Protein AF-A0A2V7DQS2-F1 (afdb_monomer_lite)

Radius of gyration: 20.23 Å; chains: 1; bounding box: 39×22×58 Å

Sequence (74 aa):
MDARPDPDALLVRVQEEEARRRRGKLKVFFGAAAGVGKTYAMLEAAREQRDDGVDVVVGFVETHGRVETEALLQ

Foldseek 3Di:
DPDDDDPVVVVVVVVVVVVVVPDDDDDAQDDDDPPPCSLVVVLVVQVVCVVVVDDGDDPDDDPVPPPSSVVSVD

pLDDT: mean 92.84, std 7.08, range [48.0, 97.69]

Secondary structure (DSSP, 8-state):
---PPPHHHHHHHHHHHHHHHHS--------SSTTSSHHHHHHHHHHHHHHTT-----S----TT-HHHHGGG-

Structure (mmCIF, N/CA/C/O backbone):
data_AF-A0A2V7DQS2-F1
#
_entry.id   AF-A0A2V7DQS2-F1
#
loop_
_atom_site.group_PDB
_atom_site.id
_atom_site.type_symbol
_atom_site.label_atom_id
_atom_site.label_alt_id
_atom_site.label_comp_id
_atom_site.label_asym_id
_atom_site.label_entity_id
_atom_site.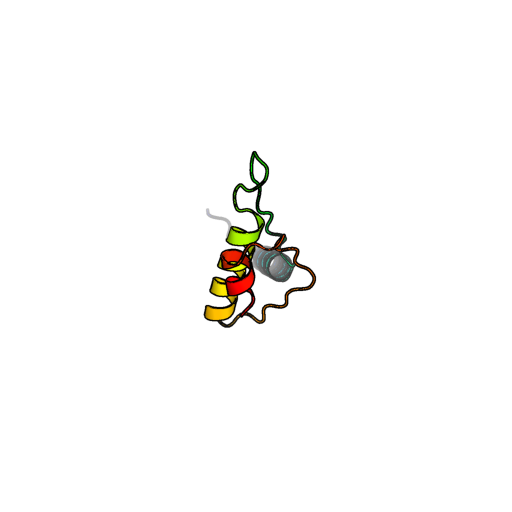label_seq_id
_atom_site.pdbx_PDB_ins_code
_atom_site.Cartn_x
_atom_site.Cartn_y
_atom_site.Cartn_z
_atom_site.occupancy
_atom_site.B_iso_or_equiv
_atom_site.auth_seq_id
_atom_site.auth_comp_id
_atom_site.auth_asym_id
_atom_site.auth_atom_id
_atom_site.pdbx_PDB_model_num
ATOM 1 N N . MET A 1 1 ? 26.383 11.314 -39.553 1.00 48.00 1 MET A N 1
ATOM 2 C CA . MET A 1 1 ? 25.518 10.217 -40.030 1.00 48.00 1 MET A CA 1
ATOM 3 C C . MET A 1 1 ? 25.023 9.503 -38.794 1.00 48.00 1 MET A C 1
ATOM 5 O O . MET A 1 1 ? 25.841 8.883 -38.128 1.00 48.00 1 MET A O 1
ATOM 9 N N . ASP A 1 2 ? 23.749 9.676 -38.442 1.00 67.06 2 ASP A N 1
ATOM 10 C CA . ASP A 1 2 ? 23.139 8.893 -37.366 1.00 67.06 2 ASP A CA 1
ATOM 11 C C . ASP A 1 2 ? 23.180 7.423 -37.776 1.00 67.06 2 ASP A C 1
ATOM 13 O O . ASP A 1 2 ? 22.566 7.023 -38.769 1.00 67.06 2 ASP A O 1
ATOM 17 N N . ALA A 1 3 ? 23.976 6.631 -37.063 1.00 80.44 3 ALA A N 1
ATOM 18 C CA . ALA A 1 3 ? 24.003 5.195 -37.259 1.00 80.44 3 ALA A CA 1
ATOM 19 C C . ALA A 1 3 ? 22.643 4.657 -36.815 1.00 80.44 3 ALA A C 1
ATOM 21 O O . ALA A 1 3 ? 22.288 4.748 -35.638 1.00 80.44 3 ALA A O 1
ATOM 22 N N . ARG A 1 4 ? 21.864 4.133 -37.769 1.00 83.12 4 ARG A N 1
ATOM 23 C CA . ARG A 1 4 ? 20.595 3.470 -37.469 1.00 83.12 4 ARG A CA 1
ATOM 24 C C . ARG A 1 4 ? 20.870 2.395 -36.409 1.00 83.12 4 ARG A C 1
ATOM 26 O O . ARG A 1 4 ? 21.718 1.538 -36.663 1.00 83.12 4 ARG A O 1
ATOM 33 N N . PRO A 1 5 ? 20.206 2.443 -35.242 1.00 83.25 5 PRO A N 1
ATOM 34 C CA . PRO A 1 5 ? 20.415 1.445 -34.208 1.00 83.25 5 PRO A CA 1
ATOM 35 C C . PRO A 1 5 ? 20.071 0.057 -34.746 1.00 83.25 5 PRO A C 1
ATOM 37 O O . PRO A 1 5 ? 19.115 -0.103 -35.510 1.00 83.25 5 PRO A O 1
ATOM 40 N N . ASP A 1 6 ? 20.875 -0.923 -34.344 1.00 92.06 6 ASP A N 1
ATOM 41 C CA . ASP A 1 6 ? 20.676 -2.329 -34.672 1.00 92.06 6 ASP A CA 1
ATOM 42 C C . ASP A 1 6 ? 19.286 -2.798 -34.182 1.00 92.06 6 ASP A C 1
ATOM 44 O O . ASP A 1 6 ? 18.997 -2.679 -32.984 1.00 92.06 6 ASP A O 1
ATOM 48 N N . PRO A 1 7 ? 18.402 -3.284 -35.079 1.00 91.94 7 PRO A N 1
ATOM 49 C CA . PRO A 1 7 ? 17.074 -3.770 -34.714 1.0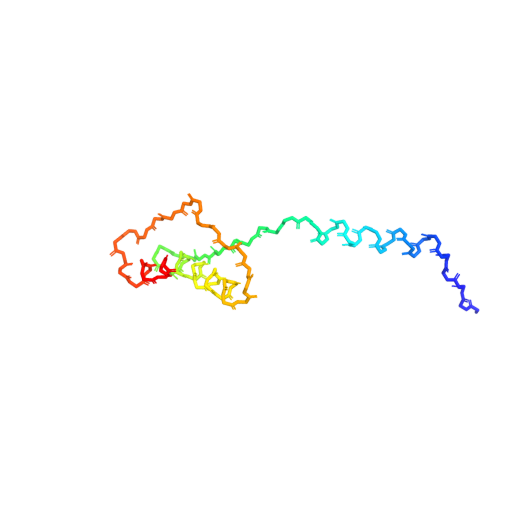0 91.94 7 PRO A CA 1
ATOM 50 C C . PRO A 1 7 ? 17.087 -4.844 -33.622 1.00 91.94 7 PRO A C 1
ATOM 52 O O . PRO A 1 7 ? 16.218 -4.818 -32.747 1.00 91.94 7 PRO A O 1
ATOM 55 N N . ASP A 1 8 ? 18.080 -5.735 -33.626 1.00 94.25 8 ASP A N 1
ATOM 56 C CA . ASP A 1 8 ? 18.171 -6.813 -32.638 1.00 94.25 8 ASP A CA 1
ATOM 57 C C . ASP A 1 8 ? 18.499 -6.248 -31.251 1.00 94.25 8 ASP A C 1
ATOM 59 O O . ASP A 1 8 ? 17.866 -6.603 -30.253 1.00 94.25 8 ASP A O 1
ATOM 63 N N . ALA A 1 9 ? 19.407 -5.271 -31.183 1.00 92.94 9 ALA A N 1
ATOM 64 C CA . ALA A 1 9 ? 19.711 -4.559 -29.944 1.00 92.94 9 ALA A CA 1
ATOM 65 C C . ALA A 1 9 ? 18.496 -3.797 -29.378 1.00 92.94 9 ALA A C 1
ATOM 67 O O . ALA A 1 9 ? 18.347 -3.691 -28.157 1.00 92.94 9 ALA A O 1
ATOM 68 N N . LEU A 1 10 ? 17.613 -3.268 -30.234 1.00 92.88 10 LEU A N 1
ATOM 69 C CA . LEU A 1 10 ? 16.360 -2.643 -29.791 1.00 92.88 10 LEU A CA 1
ATOM 70 C C . LEU A 1 10 ? 15.377 -3.676 -29.235 1.00 92.88 10 LEU A C 1
ATOM 72 O O . LEU A 1 10 ? 14.773 -3.436 -28.188 1.00 92.88 10 LEU A O 1
ATOM 76 N N . LEU A 1 11 ? 15.241 -4.824 -29.902 1.00 93.88 11 LEU A N 1
ATOM 77 C CA . LEU A 1 11 ? 14.356 -5.899 -29.463 1.00 93.88 11 LEU A CA 1
ATOM 78 C C . LEU A 1 11 ? 14.759 -6.429 -28.081 1.00 93.88 11 LEU A C 1
ATOM 80 O O . LEU A 1 11 ? 13.901 -6.571 -27.209 1.00 93.88 11 LEU A O 1
ATOM 84 N N . VAL A 1 12 ? 16.059 -6.643 -27.852 1.00 94.94 12 VAL A N 1
ATOM 85 C CA . VAL A 1 12 ? 16.586 -7.080 -26.549 1.00 94.94 12 VAL A CA 1
ATOM 86 C C . VAL A 1 12 ? 16.208 -6.093 -25.443 1.00 94.94 12 VAL A C 1
ATOM 88 O O . VAL A 1 12 ? 15.721 -6.507 -24.394 1.00 94.94 12 VAL A O 1
ATOM 91 N N . ARG A 1 13 ? 16.337 -4.780 -25.677 1.00 93.12 13 ARG A N 1
ATOM 92 C CA . ARG A 1 13 ? 15.968 -3.757 -24.680 1.00 93.12 13 ARG A CA 1
ATOM 93 C C . ARG A 1 13 ? 14.487 -3.798 -24.316 1.00 93.12 13 ARG A C 1
ATOM 95 O O . ARG A 1 13 ? 14.151 -3.718 -23.137 1.00 93.12 13 ARG A O 1
ATOM 102 N N . VAL A 1 14 ? 13.606 -3.945 -25.306 1.00 93.81 14 VAL A N 1
ATOM 103 C CA . VAL A 1 14 ? 12.159 -4.058 -25.061 1.00 93.81 14 VAL A CA 1
ATOM 104 C C . VAL A 1 14 ? 11.857 -5.304 -24.228 1.00 93.81 14 VAL A C 1
ATOM 106 O O . VAL A 1 14 ? 11.124 -5.222 -23.244 1.00 93.81 14 VAL A O 1
ATOM 109 N N . GLN A 1 15 ? 12.468 -6.441 -24.565 1.00 94.44 15 GLN A N 1
ATOM 110 C CA . GLN A 1 15 ? 12.297 -7.688 -23.816 1.00 94.44 15 GLN A CA 1
ATOM 111 C C . GLN A 1 15 ? 12.803 -7.573 -22.371 1.00 94.44 15 GLN A C 1
ATOM 113 O O . GLN A 1 15 ? 12.134 -8.033 -21.444 1.00 94.44 15 GLN A O 1
ATOM 118 N N . GLU A 1 16 ? 13.949 -6.926 -22.153 1.00 93.75 16 GLU A N 1
ATOM 119 C CA . GLU A 1 16 ? 14.482 -6.662 -20.814 1.00 93.75 16 GLU A CA 1
ATOM 120 C C . GLU A 1 16 ? 13.569 -5.737 -20.000 1.00 93.75 16 GLU A C 1
ATOM 122 O O . GLU A 1 16 ? 13.340 -5.977 -18.810 1.00 93.75 16 GLU A O 1
ATOM 127 N N . GLU A 1 17 ? 13.023 -4.687 -20.617 1.00 91.44 17 GLU A N 1
ATOM 128 C CA . GLU A 1 17 ? 12.064 -3.795 -19.965 1.00 91.44 17 GLU A CA 1
ATOM 129 C C . GLU A 1 17 ? 10.773 -4.520 -19.594 1.00 91.44 17 GLU A C 1
ATOM 131 O O . GLU A 1 17 ? 10.287 -4.369 -18.470 1.00 91.44 17 GLU A O 1
ATOM 136 N N . GLU A 1 18 ? 10.227 -5.333 -20.496 1.00 91.88 18 GLU A N 1
ATOM 137 C CA . GLU A 1 18 ? 9.057 -6.154 -20.203 1.00 91.88 18 GLU A CA 1
ATOM 138 C C . GLU A 1 18 ? 9.328 -7.132 -19.061 1.00 91.88 18 GLU A C 1
ATOM 140 O O . GLU A 1 18 ? 8.526 -7.227 -18.131 1.00 91.88 18 GLU A O 1
ATOM 145 N N . ALA A 1 19 ? 10.473 -7.819 -19.079 1.00 90.81 19 ALA A N 1
ATOM 146 C CA . ALA A 1 19 ? 10.866 -8.731 -18.011 1.00 90.81 19 ALA A CA 1
ATOM 147 C C . ALA A 1 19 ? 10.969 -8.004 -16.659 1.00 90.81 19 ALA A C 1
ATOM 149 O O . ALA A 1 19 ? 10.477 -8.500 -15.643 1.00 90.81 19 ALA A O 1
ATOM 150 N N . ARG A 1 20 ? 11.532 -6.788 -16.638 1.00 88.50 20 ARG A N 1
ATOM 151 C CA . 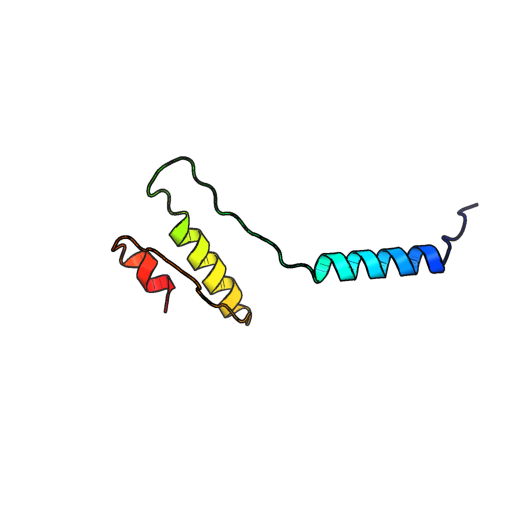ARG A 1 20 ? 11.586 -5.943 -15.432 1.00 88.50 20 ARG A CA 1
ATOM 152 C C . ARG A 1 20 ? 10.200 -5.503 -14.964 1.00 88.50 20 ARG A C 1
ATOM 154 O O . ARG A 1 20 ? 9.973 -5.460 -13.757 1.00 88.50 20 ARG A O 1
ATOM 161 N N . ARG A 1 21 ? 9.279 -5.191 -15.883 1.00 87.56 21 ARG A N 1
ATOM 162 C CA . ARG A 1 21 ? 7.890 -4.806 -15.562 1.00 87.56 21 ARG A CA 1
ATOM 163 C C . ARG A 1 21 ? 7.076 -5.965 -14.989 1.00 87.56 21 ARG A C 1
ATOM 165 O O . ARG A 1 21 ? 6.239 -5.721 -14.129 1.00 87.56 21 ARG A O 1
ATOM 172 N N . ARG A 1 22 ? 7.339 -7.202 -15.427 1.00 89.12 22 ARG A N 1
ATOM 173 C CA . ARG A 1 22 ? 6.691 -8.422 -14.907 1.00 89.12 22 ARG A CA 1
ATOM 174 C C . ARG A 1 22 ? 7.132 -8.777 -13.484 1.00 89.12 22 ARG A C 1
ATOM 176 O O . ARG A 1 22 ? 6.450 -9.542 -12.809 1.00 89.12 22 ARG A O 1
ATOM 183 N N . ARG A 1 23 ? 8.265 -8.247 -13.010 1.00 91.25 23 ARG A N 1
ATOM 184 C CA . ARG A 1 23 ? 8.730 -8.488 -11.642 1.00 91.25 23 ARG A CA 1
ATOM 185 C C . ARG A 1 23 ? 7.843 -7.747 -10.640 1.00 91.25 23 ARG A C 1
ATOM 1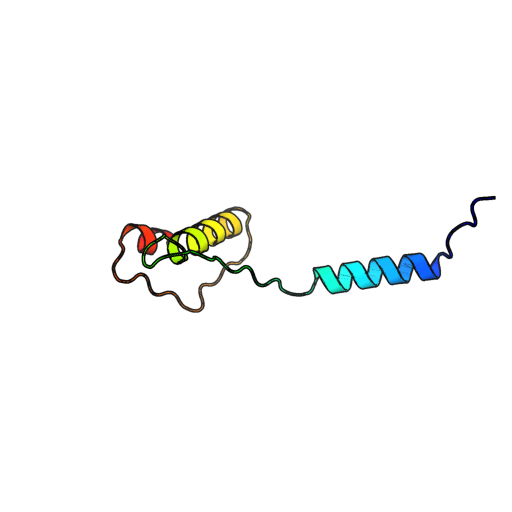87 O O . ARG A 1 23 ? 7.599 -6.551 -10.787 1.00 91.25 23 ARG A O 1
ATOM 194 N N . GLY A 1 24 ? 7.444 -8.442 -9.575 1.00 90.19 24 GLY A N 1
ATOM 195 C CA . GLY A 1 24 ? 6.758 -7.826 -8.440 1.00 90.19 24 GLY A CA 1
ATOM 196 C C . GLY A 1 24 ? 7.562 -6.663 -7.845 1.00 90.19 24 GLY A C 1
ATOM 197 O O . GLY A 1 24 ? 8.798 -6.679 -7.823 1.00 90.19 24 GLY A O 1
ATOM 198 N N . LYS A 1 25 ? 6.853 -5.637 -7.371 1.00 90.88 25 LYS A N 1
ATOM 199 C CA . LYS A 1 25 ? 7.437 -4.460 -6.719 1.00 90.88 25 LYS A CA 1
ATOM 200 C C . LYS A 1 25 ? 7.120 -4.502 -5.228 1.00 90.88 25 LYS A C 1
ATOM 202 O O . LYS A 1 25 ? 5.975 -4.720 -4.852 1.00 90.88 25 LYS A O 1
ATOM 207 N N . LEU A 1 26 ? 8.121 -4.241 -4.391 1.00 94.12 26 LEU A N 1
ATOM 208 C CA . LEU A 1 26 ? 7.931 -4.040 -2.956 1.00 94.12 26 LEU A CA 1
ATOM 209 C C . LEU A 1 26 ? 7.802 -2.538 -2.677 1.00 94.12 26 LEU A C 1
ATOM 211 O O . LEU A 1 26 ? 8.756 -1.790 -2.888 1.00 94.12 26 LEU A O 1
ATOM 215 N N . LYS A 1 27 ? 6.635 -2.100 -2.198 1.00 94.62 27 LYS A N 1
ATOM 216 C CA . LYS A 1 27 ? 6.420 -0.737 -1.691 1.00 94.62 27 LYS A CA 1
ATOM 217 C C . LYS A 1 27 ? 6.536 -0.762 -0.168 1.00 94.62 27 LYS A C 1
ATOM 219 O O . LYS A 1 27 ? 5.829 -1.522 0.484 1.00 94.62 27 LYS A O 1
ATOM 224 N N . VAL A 1 28 ? 7.420 0.063 0.392 1.00 95.94 28 VAL A N 1
ATOM 225 C CA . VAL A 1 28 ? 7.634 0.157 1.844 1.00 95.94 28 VAL A CA 1
ATOM 226 C C . VAL A 1 28 ? 7.169 1.522 2.337 1.00 95.94 28 VAL A C 1
ATOM 228 O O . VAL A 1 28 ? 7.597 2.552 1.820 1.00 95.94 28 VAL A O 1
ATOM 231 N N . PHE A 1 29 ? 6.302 1.525 3.347 1.00 95.69 29 PHE A N 1
ATOM 232 C CA . PHE A 1 29 ? 5.806 2.737 3.996 1.00 95.69 29 PHE A CA 1
ATOM 233 C C . PHE A 1 29 ? 6.662 3.024 5.235 1.00 95.69 29 PHE A C 1
ATOM 235 O O . PHE A 1 29 ? 6.597 2.301 6.230 1.00 95.69 29 PHE A O 1
ATOM 242 N N . PHE A 1 30 ? 7.491 4.067 5.173 1.00 95.56 30 PHE A N 1
ATOM 243 C CA . PHE A 1 30 ? 8.382 4.473 6.265 1.00 95.56 30 PHE A CA 1
ATOM 244 C C . PHE A 1 30 ? 7.764 5.573 7.132 1.00 95.56 30 PHE A C 1
ATOM 246 O O . PHE A 1 30 ? 6.891 6.316 6.698 1.00 95.56 30 PHE A O 1
ATOM 253 N N . GLY A 1 31 ? 8.231 5.696 8.375 1.00 93.62 31 GLY A N 1
ATOM 254 C CA . GLY A 1 31 ? 7.737 6.709 9.302 1.00 93.62 31 GLY A CA 1
ATOM 255 C C . GLY A 1 31 ? 8.616 6.822 10.541 1.00 93.62 31 GLY A C 1
ATOM 256 O O . GLY A 1 31 ? 9.007 5.801 11.108 1.00 93.62 31 GLY A O 1
ATOM 257 N N . ALA A 1 32 ? 8.900 8.061 10.948 1.00 93.81 32 ALA A N 1
ATOM 258 C CA . ALA A 1 32 ? 9.925 8.409 11.937 1.00 93.81 32 ALA A CA 1
ATOM 259 C C . ALA A 1 32 ? 9.524 8.180 13.408 1.00 93.81 32 ALA A C 1
ATOM 261 O O . ALA A 1 32 ? 10.349 8.362 14.297 1.00 93.81 32 ALA A O 1
ATOM 262 N N . ALA A 1 33 ? 8.277 7.781 13.678 1.00 93.75 33 ALA A N 1
ATOM 263 C CA . ALA A 1 33 ? 7.801 7.491 15.029 1.00 93.75 33 ALA A CA 1
ATOM 264 C C . ALA A 1 33 ? 6.752 6.362 15.060 1.00 93.75 33 ALA A C 1
ATOM 266 O O . ALA A 1 33 ? 6.245 5.897 14.028 1.00 93.75 33 ALA A O 1
ATOM 267 N N . ALA A 1 34 ? 6.447 5.889 16.270 1.00 89.31 34 ALA A N 1
ATOM 268 C CA . ALA A 1 34 ? 5.348 4.964 16.520 1.00 89.31 34 ALA A CA 1
ATOM 269 C C . ALA A 1 34 ? 4.000 5.679 16.336 1.00 89.31 34 ALA A C 1
ATOM 271 O O . ALA A 1 34 ? 3.863 6.854 16.661 1.00 89.31 34 ALA A O 1
ATOM 272 N N . GLY A 1 35 ? 3.005 4.983 15.784 1.00 90.56 35 GLY A N 1
ATOM 273 C CA . GLY A 1 35 ? 1.662 5.547 15.599 1.00 90.56 35 GLY A CA 1
ATOM 274 C C . GLY A 1 35 ? 1.512 6.585 14.478 1.00 90.56 35 GLY A C 1
ATOM 275 O O . GLY A 1 35 ? 0.403 7.046 14.260 1.00 90.56 35 GLY A O 1
ATOM 276 N N . VAL A 1 36 ? 2.561 6.896 13.707 1.00 94.38 36 VAL A N 1
ATOM 277 C CA . VAL A 1 36 ? 2.523 7.886 12.599 1.00 94.38 36 VAL A CA 1
ATOM 278 C C . VAL A 1 36 ? 1.674 7.484 11.384 1.00 94.38 36 VAL A C 1
ATOM 280 O O . VAL A 1 36 ? 1.722 8.153 10.362 1.00 94.38 36 VAL A O 1
ATOM 283 N N . GLY A 1 37 ? 0.938 6.371 11.452 1.00 95.38 37 GLY A N 1
ATOM 284 C CA . GLY A 1 37 ? 0.004 5.982 10.392 1.00 95.38 37 GLY A CA 1
ATOM 285 C C . GLY A 1 37 ? 0.579 5.131 9.256 1.00 95.38 37 GLY A C 1
ATOM 286 O O . GLY A 1 37 ? -0.075 5.000 8.231 1.00 95.38 37 GLY A O 1
ATOM 287 N N . LYS A 1 38 ? 1.751 4.495 9.414 1.00 96.94 38 LYS A N 1
ATOM 288 C CA . LYS A 1 38 ? 2.333 3.617 8.368 1.00 96.94 38 LYS A CA 1
ATOM 289 C C . LYS A 1 38 ? 1.355 2.537 7.878 1.00 96.94 38 LYS A C 1
ATOM 291 O O . LYS A 1 38 ? 1.182 2.373 6.676 1.00 96.94 38 LYS A O 1
ATOM 296 N N . THR A 1 39 ? 0.709 1.830 8.809 1.00 95.94 39 THR A N 1
ATOM 297 C CA . THR A 1 39 ? -0.284 0.789 8.491 1.00 95.94 39 THR A CA 1
ATOM 298 C C . THR A 1 39 ? -1.530 1.382 7.840 1.00 95.94 39 THR A C 1
ATOM 300 O O . THR A 1 39 ? -2.039 0.812 6.886 1.00 95.94 39 THR A O 1
ATOM 303 N N . TYR A 1 40 ? -1.986 2.544 8.311 1.00 96.69 40 TYR A N 1
ATOM 304 C CA . TYR A 1 40 ? -3.138 3.236 7.735 1.00 96.69 40 TYR A CA 1
ATOM 305 C C . TYR A 1 40 ? -2.875 3.623 6.273 1.00 96.69 40 TYR A C 1
ATOM 307 O O . TYR A 1 40 ? -3.612 3.205 5.390 1.00 96.69 40 TYR A O 1
ATOM 315 N N . ALA A 1 41 ? -1.763 4.315 6.002 1.00 97.06 41 ALA A N 1
ATOM 316 C CA . ALA A 1 41 ? -1.373 4.717 4.649 1.00 97.06 41 ALA A CA 1
ATOM 317 C C . ALA A 1 41 ? -1.147 3.512 3.716 1.00 97.06 41 ALA A C 1
ATOM 319 O O . ALA A 1 41 ? -1.439 3.573 2.524 1.00 97.06 41 ALA A O 1
ATOM 320 N N . MET A 1 42 ? -0.636 2.399 4.255 1.00 97.38 42 MET A N 1
ATOM 321 C CA . MET A 1 42 ? -0.504 1.148 3.508 1.00 97.38 42 MET A CA 1
ATOM 322 C C . MET A 1 42 ? -1.868 0.589 3.082 1.00 97.38 42 MET A C 1
ATOM 324 O O . MET A 1 42 ? -2.015 0.189 1.930 1.00 97.38 42 MET A O 1
ATOM 328 N N . LEU A 1 43 ? -2.850 0.558 3.989 1.00 97.69 43 LEU A N 1
ATOM 329 C CA . LEU A 1 43 ? -4.197 0.060 3.694 1.00 97.69 43 LEU A CA 1
ATOM 330 C C . LEU A 1 43 ? -4.983 1.014 2.786 1.00 97.69 43 LEU A C 1
ATOM 332 O O . LEU A 1 43 ? -5.712 0.552 1.916 1.00 97.69 43 LEU A O 1
ATOM 336 N N . GLU A 1 44 ? -4.796 2.325 2.925 1.00 97.56 44 GLU A N 1
ATOM 337 C CA . GLU A 1 44 ? -5.390 3.330 2.035 1.00 97.56 44 GLU A CA 1
ATOM 338 C C . GLU A 1 44 ? -4.918 3.133 0.585 1.00 97.56 44 GLU A C 1
ATOM 340 O O . GLU A 1 44 ? -5.736 2.971 -0.317 1.00 97.56 44 GLU A O 1
ATOM 345 N N . ALA A 1 45 ? -3.607 2.980 0.370 1.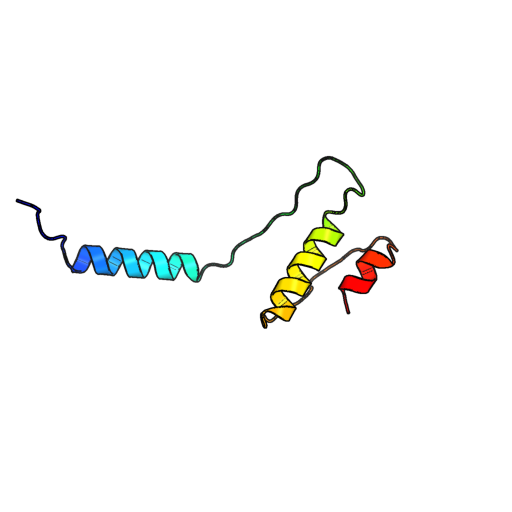00 97.50 45 ALA A N 1
ATOM 346 C CA . ALA A 1 45 ? -3.052 2.665 -0.949 1.00 97.50 45 ALA A CA 1
ATOM 347 C C . ALA A 1 45 ? -3.458 1.272 -1.478 1.00 97.50 45 ALA A C 1
ATOM 349 O O . ALA A 1 45 ? -3.358 1.006 -2.679 1.00 97.50 45 ALA A O 1
ATOM 350 N N . ALA A 1 46 ? -3.845 0.348 -0.594 1.00 97.25 46 ALA A N 1
ATOM 351 C CA . ALA A 1 46 ? -4.385 -0.951 -0.982 1.00 97.25 46 ALA A CA 1
ATOM 352 C C . ALA A 1 46 ? -5.849 -0.827 -1.442 1.00 97.25 46 ALA A C 1
ATOM 354 O O . ALA A 1 46 ? -6.223 -1.470 -2.421 1.00 97.25 46 ALA A O 1
ATOM 355 N N . ARG A 1 47 ? -6.653 0.032 -0.796 1.00 97.00 47 ARG A N 1
ATOM 356 C CA . ARG A 1 47 ? -8.016 0.358 -1.243 1.00 97.00 47 ARG A CA 1
ATOM 357 C C . ARG A 1 47 ? -8.017 1.064 -2.588 1.00 97.00 47 ARG A C 1
ATOM 359 O O . ARG A 1 47 ? -8.750 0.620 -3.454 1.00 97.00 47 ARG A O 1
ATOM 366 N N . GLU A 1 48 ? -7.151 2.057 -2.796 1.00 97.12 48 GLU A N 1
ATOM 367 C CA . GLU A 1 48 ? -7.020 2.709 -4.110 1.00 97.12 48 GLU A CA 1
ATOM 368 C C . GLU A 1 48 ? -6.739 1.686 -5.220 1.00 97.12 48 GLU A C 1
ATOM 370 O O . GLU A 1 48 ? -7.419 1.672 -6.237 1.00 97.12 48 GLU A O 1
ATOM 375 N N . GLN A 1 49 ? -5.801 0.756 -5.003 1.00 96.56 49 GLN A N 1
ATOM 376 C CA . GLN A 1 49 ? -5.522 -0.302 -5.982 1.00 96.56 49 GLN A CA 1
ATOM 377 C C . GLN A 1 49 ? -6.718 -1.229 -6.215 1.00 96.56 49 GLN A C 1
ATOM 379 O O . GLN A 1 49 ? -6.966 -1.642 -7.346 1.00 96.56 49 GLN A O 1
ATOM 384 N N . ARG A 1 50 ? -7.458 -1.566 -5.157 1.00 96.69 50 ARG A N 1
ATOM 385 C CA . ARG A 1 50 ? -8.676 -2.371 -5.269 1.00 96.69 50 ARG A CA 1
ATOM 386 C C . ARG A 1 50 ? -9.762 -1.632 -6.056 1.00 96.69 50 ARG A C 1
ATOM 388 O O . ARG A 1 50 ? -10.420 -2.249 -6.888 1.00 96.69 50 ARG A O 1
ATOM 395 N N . ASP A 1 51 ? -9.916 -0.333 -5.824 1.00 96.81 51 ASP A N 1
ATOM 396 C CA . ASP A 1 51 ? -10.861 0.532 -6.535 1.00 96.81 51 ASP A CA 1
ATOM 397 C C . ASP A 1 51 ? -10.466 0.687 -8.019 1.00 96.81 51 ASP A C 1
ATOM 399 O O . ASP A 1 51 ? -11.337 0.731 -8.887 1.00 96.81 51 ASP A O 1
ATOM 403 N N . ASP A 1 52 ? -9.165 0.628 -8.327 1.00 97.50 52 ASP A N 1
ATOM 404 C CA . ASP A 1 52 ? -8.613 0.533 -9.688 1.00 97.50 52 ASP A CA 1
ATOM 405 C C . ASP A 1 52 ? -8.762 -0.871 -10.325 1.00 97.50 52 ASP A C 1
ATOM 407 O O . ASP A 1 52 ? -8.306 -1.110 -11.448 1.00 97.50 52 ASP A O 1
ATOM 411 N N . GLY A 1 53 ? -9.400 -1.821 -9.634 1.00 97.19 53 GLY A N 1
ATOM 412 C CA . GLY A 1 53 ? -9.670 -3.172 -10.132 1.00 97.19 53 GLY A CA 1
ATOM 413 C C . GLY A 1 53 ? -8.504 -4.155 -10.000 1.00 97.19 53 GLY A C 1
ATOM 414 O O . GLY A 1 53 ? -8.527 -5.219 -10.623 1.00 97.19 53 GLY A O 1
ATOM 415 N N . VAL A 1 54 ? -7.480 -3.830 -9.207 1.00 96.62 54 VAL A N 1
ATOM 416 C CA . VAL A 1 54 ? -6.407 -4.773 -8.868 1.00 96.62 54 VAL A CA 1
ATOM 417 C C . VAL A 1 54 ? -6.927 -5.786 -7.846 1.00 96.62 54 VAL A C 1
ATOM 419 O O . VAL A 1 54 ? -7.576 -5.423 -6.866 1.00 96.62 54 VAL A O 1
ATOM 422 N N . ASP A 1 55 ? -6.606 -7.065 -8.047 1.00 96.69 55 ASP A N 1
ATOM 423 C CA . ASP A 1 55 ? -6.875 -8.110 -7.057 1.00 96.69 55 ASP A CA 1
ATOM 424 C C . ASP A 1 55 ? -5.916 -7.958 -5.866 1.00 96.69 55 ASP A C 1
ATOM 426 O O . ASP A 1 55 ? -4.708 -8.197 -5.972 1.00 96.69 55 ASP A O 1
ATOM 430 N N . VAL A 1 56 ? -6.453 -7.484 -4.741 1.00 96.44 56 VAL A N 1
ATOM 431 C CA . VAL A 1 56 ? -5.695 -7.151 -3.534 1.00 96.44 56 VAL A CA 1
ATOM 432 C C . VAL A 1 56 ? -6.038 -8.135 -2.425 1.00 96.44 56 VAL A C 1
ATOM 434 O O . VAL A 1 56 ? -7.184 -8.244 -1.996 1.00 96.44 56 VAL A O 1
ATOM 437 N N . VAL A 1 57 ? -5.007 -8.786 -1.888 1.00 96.94 57 VAL A N 1
ATOM 438 C CA . VAL A 1 57 ? -5.120 -9.719 -0.762 1.00 96.94 57 VAL A CA 1
ATOM 439 C C . VAL A 1 57 ? -4.301 -9.209 0.420 1.00 96.94 57 VAL A C 1
ATOM 441 O O . VAL A 1 57 ? -3.144 -8.810 0.269 1.00 96.94 57 VAL A O 1
ATOM 444 N N . VAL A 1 58 ? -4.881 -9.265 1.619 1.00 96.38 58 VAL A N 1
ATOM 445 C CA . VAL A 1 58 ? -4.174 -8.985 2.875 1.00 96.38 58 VAL A CA 1
ATOM 446 C C . VAL A 1 58 ? -3.655 -10.298 3.454 1.00 96.38 58 VAL A C 1
ATOM 448 O O . VAL A 1 58 ? -4.432 -11.131 3.907 1.00 96.38 58 VAL A O 1
ATOM 451 N N . GLY A 1 59 ? -2.332 -10.486 3.452 1.00 96.88 59 GLY A N 1
ATOM 452 C CA . GLY A 1 59 ? -1.705 -11.665 4.063 1.00 96.88 59 GLY A CA 1
ATOM 453 C C . GLY A 1 59 ? -1.607 -11.581 5.590 1.00 96.88 59 GLY A C 1
ATOM 454 O O . GLY A 1 59 ? -1.775 -12.581 6.280 1.00 96.88 59 GLY A O 1
ATOM 455 N N . PHE A 1 60 ? -1.340 -10.386 6.123 1.00 96.06 60 PHE A N 1
ATOM 456 C CA . PHE A 1 60 ? -1.288 -10.116 7.558 1.00 96.06 60 PHE A CA 1
ATOM 457 C C . PHE A 1 60 ? -1.474 -8.620 7.817 1.00 96.06 60 PHE A C 1
ATOM 459 O O . PHE A 1 60 ? -0.944 -7.785 7.081 1.00 96.06 60 PHE A O 1
ATOM 466 N N . VAL A 1 61 ? -2.193 -8.283 8.884 1.00 95.81 61 VAL A N 1
ATOM 467 C CA . VAL A 1 61 ? -2.357 -6.908 9.352 1.00 95.81 61 VAL A CA 1
ATOM 468 C C . VAL A 1 61 ? -2.580 -6.906 10.860 1.00 95.81 61 VAL A C 1
ATOM 470 O O . VAL A 1 61 ? -3.324 -7.727 11.386 1.00 95.81 61 VAL A O 1
ATOM 473 N N . GLU A 1 62 ? -1.952 -5.959 11.551 1.00 94.69 62 GLU A N 1
ATOM 474 C CA . GLU A 1 62 ? -2.169 -5.724 12.976 1.00 94.69 62 GLU A CA 1
ATOM 475 C C . GLU A 1 62 ? -2.611 -4.273 13.191 1.00 94.69 62 GLU A C 1
ATOM 477 O O . GLU A 1 62 ? -1.831 -3.325 13.055 1.00 94.69 62 GLU A O 1
ATOM 482 N N . THR A 1 63 ? -3.887 -4.084 13.522 1.00 93.50 63 THR A N 1
ATOM 483 C CA . THR A 1 63 ? -4.506 -2.755 13.664 1.00 93.50 63 THR A CA 1
ATOM 484 C C . THR A 1 63 ? -4.273 -2.132 15.034 1.00 93.50 63 THR A C 1
ATOM 486 O O . THR A 1 63 ? -4.436 -0.922 15.191 1.00 93.50 63 THR A O 1
ATOM 489 N N . HIS A 1 64 ? -3.870 -2.938 16.022 1.00 91.56 64 HIS A N 1
ATOM 490 C CA . HIS A 1 64 ? -3.724 -2.524 17.418 1.00 91.56 64 HIS A CA 1
ATOM 491 C C . HIS A 1 64 ? -5.009 -1.875 17.985 1.00 91.56 64 HIS A C 1
ATOM 493 O O . HIS A 1 64 ? -4.928 -0.940 18.782 1.00 91.56 64 HIS A O 1
ATOM 499 N N . GLY A 1 65 ? -6.192 -2.324 17.541 1.00 91.00 65 GLY A N 1
ATOM 500 C CA . GLY A 1 65 ? -7.493 -1.816 18.000 1.00 91.00 65 GLY A CA 1
ATOM 501 C C . GLY A 1 65 ? -7.878 -0.432 17.463 1.00 91.00 65 GLY A C 1
ATOM 502 O O . GLY A 1 65 ? -8.769 0.223 18.005 1.00 91.00 65 GLY A O 1
ATOM 503 N N . ARG A 1 66 ? -7.187 0.072 16.431 1.00 95.19 66 ARG A N 1
ATOM 504 C CA . ARG A 1 66 ? -7.509 1.364 15.810 1.00 95.19 66 ARG A CA 1
ATOM 505 C C . ARG A 1 66 ? -8.680 1.205 14.843 1.00 95.19 66 ARG A C 1
ATOM 507 O O . ARG A 1 66 ? -8.482 0.791 13.703 1.00 95.19 66 ARG A O 1
ATOM 514 N N . VAL A 1 67 ? -9.868 1.619 15.282 1.00 95.12 67 VAL A N 1
ATOM 515 C CA . VAL A 1 67 ? -11.137 1.507 14.533 1.00 95.12 67 VAL A CA 1
ATOM 516 C C . VAL A 1 67 ? -11.040 2.057 13.106 1.00 95.12 67 VAL A C 1
ATOM 518 O O . VAL A 1 67 ? -11.447 1.395 12.158 1.00 95.12 67 VAL A O 1
ATOM 521 N N . GLU A 1 68 ? -10.443 3.236 12.919 1.00 94.69 68 GLU A N 1
ATOM 522 C CA . GLU A 1 68 ? -10.291 3.838 11.584 1.00 94.69 68 GLU A CA 1
ATOM 523 C C . GLU A 1 68 ? -9.396 3.003 10.658 1.00 94.69 68 GLU A C 1
ATOM 525 O O . GLU A 1 68 ? -9.623 2.951 9.456 1.00 94.69 68 GLU A O 1
ATOM 530 N N . THR A 1 69 ? -8.392 2.313 11.211 1.00 96.06 69 THR A N 1
ATOM 531 C CA . THR A 1 69 ? -7.514 1.419 10.439 1.00 96.06 69 THR A CA 1
ATOM 532 C C . THR A 1 69 ? -8.229 0.111 10.098 1.00 96.06 69 THR A C 1
ATOM 534 O O . THR A 1 69 ? -8.074 -0.402 8.995 1.00 96.06 69 THR A O 1
ATOM 537 N N . GLU A 1 70 ? -9.042 -0.416 11.015 1.00 95.75 70 GLU A N 1
ATOM 538 C CA . GLU A 1 70 ? -9.872 -1.609 10.791 1.00 95.75 70 GLU A CA 1
ATOM 539 C C . GLU A 1 70 ? -10.925 -1.383 9.708 1.00 95.75 70 GLU A C 1
ATOM 541 O O . GLU A 1 70 ? -11.158 -2.264 8.881 1.00 95.75 70 GLU A O 1
ATOM 546 N N . ALA A 1 71 ? -11.503 -0.183 9.651 1.00 95.75 71 ALA A N 1
ATOM 547 C CA . ALA A 1 71 ? -12.463 0.194 8.619 1.00 95.75 71 ALA A CA 1
ATOM 548 C C . ALA A 1 71 ? -11.880 0.139 7.194 1.00 95.75 71 ALA A C 1
ATOM 550 O O . ALA A 1 71 ? -12.638 0.029 6.232 1.00 95.75 71 ALA A O 1
ATOM 551 N N . LEU A 1 72 ? -10.549 0.190 7.036 1.00 96.12 72 LEU A N 1
ATOM 552 C CA . LEU A 1 72 ? -9.892 0.061 5.732 1.00 96.12 72 LEU A CA 1
ATOM 553 C C . LEU A 1 72 ? -9.787 -1.392 5.233 1.00 96.12 72 LEU A C 1
ATOM 555 O O . LEU A 1 72 ? -9.395 -1.602 4.088 1.00 96.12 72 LEU A O 1
ATOM 559 N N . LEU A 1 73 ? -10.119 -2.385 6.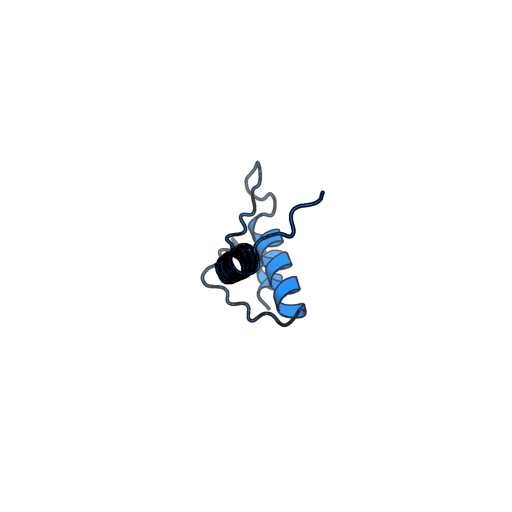068 1.00 93.81 73 LEU A N 1
ATOM 560 C CA . LEU A 1 73 ? -10.106 -3.808 5.699 1.00 93.81 73 LEU A CA 1
ATOM 561 C C . LEU A 1 73 ? -11.422 -4.296 5.076 1.00 93.81 73 LEU A C 1
ATOM 563 O O . LEU A 1 73 ? -11.466 -5.425 4.590 1.00 93.81 73 LEU A O 1
ATOM 567 N N . GLN A 1 74 ? -12.469 -3.467 5.102 1.00 83.62 74 GLN A N 1
ATOM 568 C CA . GLN A 1 74 ? -13.744 -3.705 4.416 1.00 83.62 74 GLN A CA 1
ATOM 569 C C . GLN A 1 74 ? -13.663 -3.229 2.956 1.00 83.62 74 GLN A C 1
ATOM 571 O O . GLN A 1 74 ? -14.340 -3.833 2.104 1.00 83.62 74 GLN A O 1
#